Protein AF-A0A2V6X2N3-F1 (afdb_monomer)

Foldseek 3Di:
DDDPVLVLVLCCVQPVVLSVLVCVLVVDPPDPCSVVSVVVSVVPDDDDDCCVRGCVVCVVSDDDDDDPPDDDDPPPDVVSVVVVCVVVVHDDPPDDDDPPDDD

Secondary structure (DSSP, 8-state):
---HHHHHHHHHHH-HHHHHHHHHHHSS-S-TTHHHHHHHHHHHPPP--HIIIIITT-GGG-------S-------SHHHHHHHHHHTT---TTPPP------

Sequence (103 aa):
MADVATLLTLIAKTLPDLYETLDAVVGGEETAGASEAVRVLYARLGDVNFSRAVLAARPADLAVLPVRGVDWSDLGVPDRVHATLRKAGVASGWAPEAVAGGT

Radius of gyration: 21.39 Å; Cα contacts (8 Å, |Δi|>4): 42; chains: 1; bounding box: 57×44×46 Å

pLDDT: mean 84.63, std 15.4, range [41.66, 97.31]

Mean predicted aligned error: 8.78 Å

Structure (mmCIF, N/CA/C/O backbone):
data_AF-A0A2V6X2N3-F1
#
_entry.id   AF-A0A2V6X2N3-F1
#
loop_
_atom_site.group_PDB
_atom_site.id
_atom_site.type_symbol
_atom_site.label_atom_id
_atom_site.label_alt_id
_atom_site.label_comp_id
_atom_site.label_asym_id
_atom_site.label_entity_id
_atom_site.label_seq_id
_atom_site.pdbx_PDB_ins_code
_atom_site.Cartn_x
_atom_site.Cartn_y
_atom_site.Cartn_z
_atom_site.occupancy
_atom_site.B_iso_or_equiv
_atom_site.auth_seq_id
_atom_site.auth_comp_id
_atom_site.auth_asym_id
_atom_site.auth_atom_id
_atom_site.pdbx_PDB_model_num
ATOM 1 N N . MET A 1 1 ? 0.377 -18.860 0.461 1.00 58.75 1 MET A N 1
ATOM 2 C CA . MET A 1 1 ? 1.275 -17.992 1.251 1.00 58.75 1 MET A CA 1
ATOM 3 C C . MET A 1 1 ? 1.534 -16.774 0.388 1.00 58.75 1 MET A C 1
ATOM 5 O O . MET A 1 1 ? 1.710 -16.970 -0.803 1.00 58.75 1 MET A O 1
ATOM 9 N N . ALA A 1 2 ? 1.450 -15.556 0.922 1.00 75.31 2 ALA A N 1
ATOM 10 C CA . ALA A 1 2 ? 1.863 -14.391 0.146 1.00 75.31 2 ALA A CA 1
ATOM 11 C C . ALA A 1 2 ? 3.392 -14.409 0.058 1.00 75.31 2 ALA A C 1
ATOM 13 O O . ALA A 1 2 ? 4.059 -14.473 1.089 1.00 75.31 2 ALA A O 1
ATOM 14 N N . ASP A 1 3 ? 3.922 -14.405 -1.156 1.00 89.25 3 ASP A N 1
ATOM 15 C CA . ASP A 1 3 ? 5.353 -14.372 -1.427 1.00 89.25 3 ASP A CA 1
ATOM 16 C C . ASP A 1 3 ? 5.673 -13.247 -2.421 1.00 89.25 3 ASP A C 1
ATOM 18 O O . ASP A 1 3 ? 4.783 -12.680 -3.066 1.00 89.25 3 ASP A O 1
ATOM 22 N N . VAL A 1 4 ? 6.957 -12.908 -2.517 1.00 91.50 4 VAL A N 1
ATOM 23 C CA . VAL A 1 4 ? 7.437 -11.812 -3.366 1.00 91.50 4 VAL A CA 1
ATOM 24 C C . VAL A 1 4 ? 7.113 -12.062 -4.840 1.00 91.50 4 VAL A C 1
ATOM 26 O O . VAL A 1 4 ? 6.673 -11.139 -5.522 1.00 91.50 4 VAL A O 1
ATOM 29 N N . ALA A 1 5 ? 7.257 -13.294 -5.333 1.00 93.00 5 ALA A N 1
ATOM 30 C CA . ALA A 1 5 ? 6.982 -13.622 -6.729 1.00 93.00 5 ALA A CA 1
ATOM 31 C C . ALA A 1 5 ? 5.490 -13.461 -7.066 1.00 93.00 5 ALA A C 1
ATOM 33 O O . ALA A 1 5 ? 5.149 -12.956 -8.137 1.00 93.00 5 ALA A O 1
ATOM 34 N N . THR A 1 6 ? 4.598 -13.809 -6.136 1.00 93.50 6 THR A N 1
ATOM 35 C CA . THR A 1 6 ? 3.153 -13.585 -6.269 1.00 93.50 6 THR A CA 1
ATOM 36 C C . THR A 1 6 ? 2.824 -12.089 -6.350 1.00 93.50 6 THR A C 1
ATOM 38 O O . THR A 1 6 ? 2.060 -11.679 -7.227 1.00 93.50 6 THR A O 1
ATOM 41 N N . LEU A 1 7 ? 3.426 -11.251 -5.495 1.00 92.81 7 LEU A N 1
ATOM 42 C CA . LEU A 1 7 ? 3.241 -9.793 -5.542 1.00 92.81 7 LEU A CA 1
ATOM 43 C C . LEU A 1 7 ? 3.767 -9.192 -6.855 1.00 92.81 7 LEU A C 1
ATOM 45 O O . LEU A 1 7 ? 3.071 -8.403 -7.492 1.00 92.81 7 LEU A O 1
ATOM 49 N N . LEU A 1 8 ? 4.968 -9.587 -7.280 1.00 94.25 8 LEU A N 1
ATOM 50 C CA . LEU A 1 8 ? 5.574 -9.124 -8.530 1.00 94.25 8 LEU A CA 1
ATOM 51 C C . LEU A 1 8 ? 4.749 -9.544 -9.751 1.00 94.25 8 LEU A C 1
ATOM 53 O O . LEU A 1 8 ? 4.491 -8.723 -10.626 1.00 94.25 8 LEU A O 1
ATOM 57 N N . THR A 1 9 ? 4.235 -10.778 -9.764 1.00 94.62 9 THR A N 1
ATOM 58 C CA . THR A 1 9 ? 3.312 -11.259 -10.805 1.00 94.62 9 THR A CA 1
ATOM 59 C C . THR A 1 9 ? 2.043 -10.411 -10.860 1.00 94.62 9 THR A C 1
ATOM 61 O O . THR A 1 9 ? 1.550 -10.100 -11.945 1.00 94.62 9 THR A O 1
ATOM 64 N N . LEU A 1 10 ? 1.494 -10.032 -9.703 1.00 95.62 10 LEU A N 1
ATOM 65 C CA . LEU A 1 10 ? 0.309 -9.183 -9.636 1.00 95.62 10 LEU A CA 1
ATOM 66 C C . LEU A 1 10 ? 0.589 -7.785 -10.203 1.00 95.62 10 LEU A C 1
ATOM 68 O O . LEU A 1 10 ? -0.199 -7.296 -11.009 1.00 95.62 10 LEU A O 1
ATOM 72 N N . ILE A 1 11 ? 1.728 -7.183 -9.844 1.00 95.69 11 ILE A N 1
ATOM 73 C CA . ILE A 1 11 ? 2.154 -5.875 -10.360 1.00 95.69 11 ILE A CA 1
ATOM 74 C C . ILE A 1 11 ? 2.382 -5.943 -11.874 1.00 95.69 11 ILE A C 1
ATOM 76 O O . ILE A 1 11 ? 1.819 -5.118 -12.587 1.00 95.69 11 ILE A O 1
ATOM 80 N N . ALA A 1 12 ? 3.103 -6.945 -12.385 1.00 95.69 12 ALA A N 1
ATOM 81 C CA . ALA A 1 12 ? 3.347 -7.121 -13.821 1.00 95.69 12 ALA A CA 1
ATOM 82 C C . ALA A 1 12 ? 2.042 -7.264 -14.629 1.00 95.69 12 ALA A C 1
ATOM 84 O O . ALA A 1 12 ? 1.916 -6.739 -15.732 1.00 95.69 12 ALA A O 1
ATOM 85 N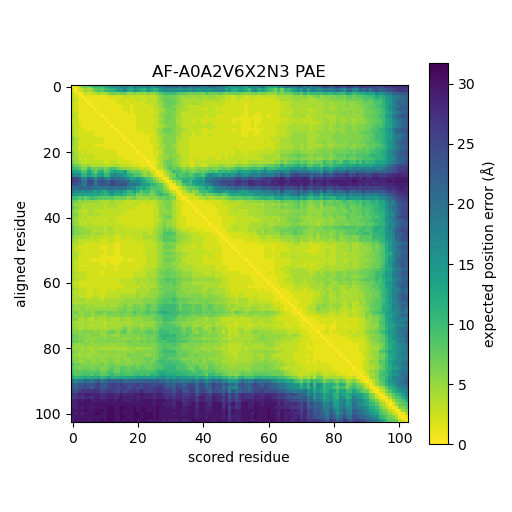 N . LYS A 1 13 ? 1.025 -7.924 -14.058 1.00 95.81 13 LYS A N 1
ATOM 86 C CA . LYS A 1 13 ? -0.308 -8.078 -14.669 1.00 95.81 13 LYS A CA 1
ATOM 87 C C . LYS A 1 13 ? -1.132 -6.788 -14.735 1.00 95.81 13 LYS A C 1
ATOM 89 O O . LYS A 1 13 ? -2.129 -6.769 -15.466 1.00 95.81 13 LYS A O 1
ATOM 94 N N . THR A 1 14 ? -0.817 -5.778 -13.925 1.00 97.31 14 THR A N 1
ATOM 95 C CA . THR A 1 14 ? -1.613 -4.540 -13.801 1.00 97.31 14 THR A CA 1
ATOM 96 C C . THR A 1 14 ? -0.866 -3.286 -14.235 1.00 97.31 14 THR A C 1
ATOM 98 O O . THR A 1 14 ? -1.493 -2.328 -14.673 1.00 97.31 14 THR A O 1
ATOM 101 N N . LEU A 1 15 ? 0.458 -3.289 -14.102 1.00 96.81 15 LEU A N 1
ATOM 102 C CA . LEU A 1 15 ? 1.373 -2.185 -14.376 1.00 96.81 15 LEU A CA 1
ATOM 103 C C . LEU A 1 15 ? 2.650 -2.735 -15.046 1.00 96.81 15 LEU A C 1
ATOM 105 O O . LEU A 1 15 ? 3.728 -2.651 -14.452 1.00 96.81 15 LEU A O 1
ATOM 109 N N . PRO A 1 16 ? 2.540 -3.332 -16.248 1.00 95.69 16 PRO A N 1
ATOM 110 C CA . PRO A 1 16 ? 3.665 -3.983 -16.923 1.00 95.69 16 PRO A CA 1
ATOM 111 C C . PRO A 1 16 ? 4.840 -3.023 -17.148 1.00 95.69 16 PRO A C 1
ATOM 113 O O . PRO A 1 16 ? 5.953 -3.340 -16.751 1.00 95.69 16 PRO A O 1
ATOM 116 N N . ASP A 1 17 ? 4.586 -1.809 -17.640 1.00 93.38 17 ASP A N 1
ATOM 117 C CA . ASP A 1 17 ? 5.640 -0.819 -17.906 1.00 93.38 17 ASP A CA 1
ATOM 118 C C . ASP A 1 17 ? 6.420 -0.434 -16.636 1.00 93.38 17 ASP A C 1
ATOM 120 O O . ASP A 1 17 ? 7.645 -0.296 -16.652 1.00 93.38 17 ASP A O 1
ATOM 124 N N . LEU A 1 18 ? 5.719 -0.282 -15.503 1.00 93.12 18 LEU A N 1
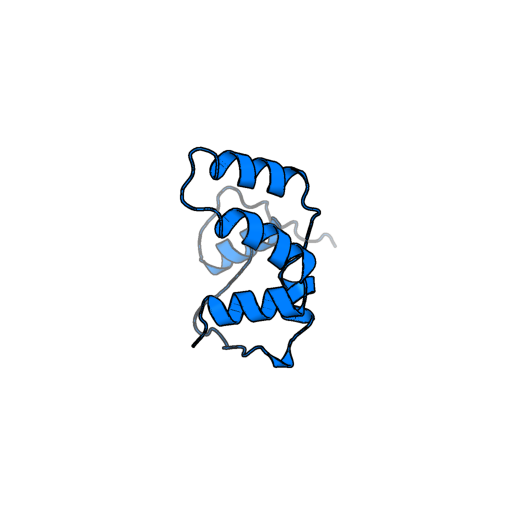ATOM 125 C CA . LEU A 1 18 ? 6.355 0.012 -14.215 1.00 93.12 18 LEU A CA 1
ATOM 126 C C . LEU A 1 18 ? 7.202 -1.172 -13.741 1.00 93.12 18 LEU A C 1
ATOM 128 O 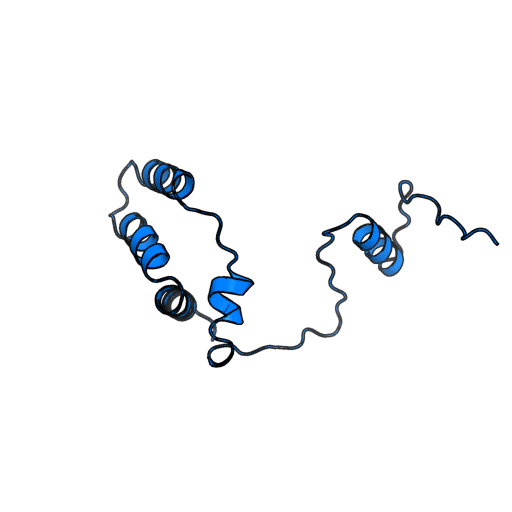O . LEU A 1 18 ? 8.306 -0.968 -13.239 1.00 93.12 18 LEU A O 1
ATOM 132 N N . TYR A 1 19 ? 6.682 -2.391 -13.897 1.00 93.81 19 TYR A N 1
ATOM 133 C CA . TYR A 1 19 ? 7.400 -3.613 -13.557 1.00 93.81 19 TYR A CA 1
ATOM 134 C C . TYR A 1 19 ? 8.689 -3.740 -14.375 1.00 93.81 19 TYR A C 1
ATOM 136 O O . TYR A 1 19 ? 9.756 -3.882 -13.787 1.00 93.81 19 TYR A O 1
ATOM 144 N N . GLU A 1 20 ? 8.610 -3.605 -15.699 1.00 91.75 20 GLU A N 1
ATOM 145 C CA . GLU A 1 20 ? 9.764 -3.693 -16.602 1.00 91.75 20 GLU A CA 1
ATOM 146 C C . GLU A 1 20 ? 10.817 -2.624 -16.292 1.00 91.75 20 GLU A C 1
ATOM 148 O O . GLU A 1 20 ? 12.015 -2.907 -16.261 1.00 91.75 20 GLU A O 1
ATOM 153 N N . THR A 1 21 ? 10.378 -1.397 -15.995 1.00 89.69 21 THR A N 1
ATOM 154 C CA . THR A 1 21 ? 11.295 -0.301 -15.664 1.00 89.69 21 THR A CA 1
ATOM 155 C C . THR A 1 21 ? 12.038 -0.553 -14.344 1.00 89.69 21 THR A C 1
ATOM 157 O O . THR A 1 21 ? 13.228 -0.253 -14.240 1.00 89.69 21 THR A O 1
ATOM 160 N N . LEU A 1 22 ? 11.360 -1.103 -13.331 1.00 88.69 22 LEU A N 1
ATOM 161 C CA . LEU A 1 22 ? 11.984 -1.465 -12.054 1.00 88.69 22 LEU A CA 1
ATOM 162 C C . LEU A 1 22 ? 12.907 -2.684 -12.197 1.00 88.69 22 LEU A C 1
ATOM 164 O O . LEU A 1 22 ? 14.016 -2.668 -11.664 1.00 88.69 22 LEU A O 1
ATOM 168 N N . ASP A 1 23 ? 12.477 -3.710 -12.934 1.00 88.44 23 ASP A N 1
ATOM 169 C CA . ASP A 1 23 ? 13.240 -4.942 -13.164 1.00 88.44 23 ASP A CA 1
ATOM 170 C C . ASP A 1 23 ? 14.574 -4.658 -13.871 1.00 88.44 23 ASP A C 1
ATOM 172 O O . ASP A 1 23 ? 15.620 -5.152 -13.450 1.00 88.44 23 ASP A O 1
ATOM 176 N N . ALA A 1 24 ? 14.575 -3.746 -14.848 1.00 85.06 24 ALA A N 1
ATOM 177 C CA . ALA A 1 24 ? 15.786 -3.308 -15.542 1.00 85.06 24 ALA A CA 1
ATOM 178 C C . ALA A 1 24 ? 16.842 -2.669 -14.615 1.00 85.06 24 ALA A C 1
ATOM 180 O O . ALA A 1 24 ? 18.033 -2.709 -14.924 1.00 85.06 24 ALA A O 1
ATOM 181 N N . VAL A 1 25 ? 16.428 -2.082 -13.485 1.00 82.50 25 VAL A N 1
ATOM 182 C CA . VAL A 1 25 ? 17.340 -1.487 -12.491 1.0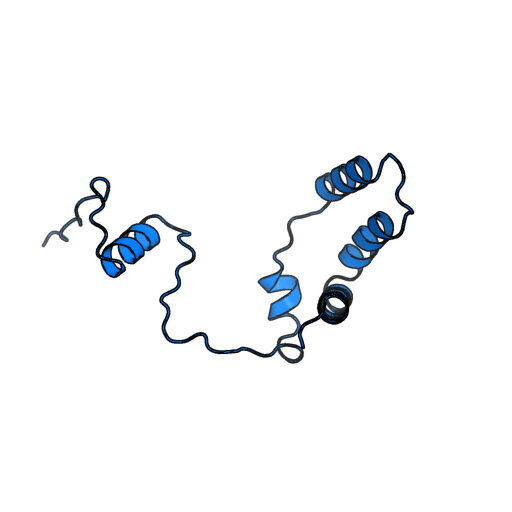0 82.50 25 VAL A CA 1
ATOM 183 C C . VAL A 1 25 ? 17.816 -2.521 -11.466 1.00 82.50 25 VAL A C 1
ATOM 185 O O . VAL A 1 25 ? 18.942 -2.419 -10.984 1.00 82.50 25 VAL A O 1
ATOM 188 N N . VAL A 1 26 ? 16.987 -3.517 -11.140 1.00 76.06 26 VAL A N 1
ATOM 189 C CA . VAL A 1 26 ? 17.289 -4.555 -10.135 1.00 76.06 26 VAL A CA 1
ATOM 190 C C . VAL A 1 26 ? 18.105 -5.716 -10.718 1.00 76.06 26 VAL A C 1
ATOM 192 O O . VAL A 1 26 ? 18.938 -6.283 -10.017 1.00 76.06 26 VAL A O 1
ATOM 195 N N . GLY A 1 27 ? 17.897 -6.064 -11.991 1.00 66.81 27 GLY A N 1
ATOM 196 C CA . GLY A 1 27 ? 18.586 -7.164 -12.676 1.00 66.81 27 GLY A CA 1
ATOM 197 C C . GLY A 1 27 ? 20.026 -6.864 -13.113 1.00 66.81 27 GLY A C 1
ATOM 198 O O . GLY A 1 27 ? 20.713 -7.763 -13.597 1.00 66.81 27 GLY A O 1
ATOM 199 N N . GLY A 1 28 ? 20.499 -5.623 -12.954 1.00 61.34 28 GLY A N 1
ATOM 200 C CA . GLY A 1 28 ? 21.908 -5.280 -13.142 1.00 61.34 28 GLY A CA 1
ATOM 201 C C . GLY A 1 28 ? 22.723 -5.705 -11.921 1.00 61.34 28 GLY A C 1
ATOM 202 O O . GLY A 1 28 ? 22.431 -5.252 -10.818 1.00 61.34 28 GLY A O 1
ATOM 203 N N . GLU A 1 29 ? 23.731 -6.570 -12.108 1.00 55.75 29 GLU A N 1
ATOM 204 C CA . GLU A 1 29 ? 24.696 -6.976 -11.066 1.00 55.75 29 GLU A CA 1
ATOM 205 C C . GLU A 1 29 ? 25.131 -5.782 -10.207 1.00 55.75 29 GLU A C 1
ATOM 207 O O . GLU A 1 29 ? 25.312 -4.704 -10.769 1.00 55.75 29 GLU A O 1
ATOM 212 N N . GLU A 1 30 ? 25.313 -5.988 -8.888 1.00 57.88 30 GLU A N 1
ATOM 213 C CA . GLU A 1 30 ? 25.714 -5.003 -7.858 1.00 57.88 30 GLU A CA 1
ATOM 214 C C . GLU A 1 30 ? 26.844 -4.062 -8.315 1.00 57.88 30 GLU A C 1
ATOM 216 O O . GLU A 1 30 ? 28.016 -4.187 -7.956 1.00 57.88 30 GLU A O 1
ATOM 221 N N . THR A 1 31 ? 26.490 -3.081 -9.131 1.00 54.59 31 THR A N 1
ATOM 222 C CA . THR A 1 31 ? 27.425 -2.153 -9.740 1.00 54.59 31 THR A CA 1
ATOM 223 C C . THR A 1 31 ? 27.361 -0.877 -8.937 1.00 54.59 31 THR A C 1
ATOM 225 O O . THR A 1 31 ? 26.286 -0.378 -8.590 1.00 54.59 31 THR A O 1
ATOM 228 N N . ALA A 1 32 ? 28.538 -0.344 -8.617 1.00 56.09 32 ALA A N 1
ATOM 229 C CA . ALA A 1 32 ? 28.695 0.990 -8.065 1.00 56.09 32 ALA A CA 1
ATOM 230 C C . ALA A 1 32 ? 27.919 1.988 -8.949 1.00 56.09 32 ALA A C 1
ATOM 232 O O . ALA A 1 32 ? 28.381 2.373 -10.018 1.00 56.09 32 ALA A O 1
ATOM 233 N N . GLY A 1 33 ? 26.691 2.325 -8.544 1.00 63.50 33 GLY A N 1
ATOM 234 C CA . GLY A 1 33 ? 25.731 3.035 -9.395 1.00 63.50 33 GLY A CA 1
ATOM 235 C C . GLY A 1 33 ? 24.262 2.657 -9.182 1.00 63.50 33 GLY A C 1
ATOM 236 O O . GLY A 1 33 ? 23.402 3.469 -9.512 1.00 63.50 33 GLY A O 1
ATOM 237 N N . ALA A 1 34 ? 23.951 1.508 -8.565 1.00 71.31 34 ALA A N 1
ATOM 238 C CA . ALA A 1 34 ? 22.565 1.070 -8.330 1.00 71.31 34 ALA A CA 1
ATOM 239 C C . ALA A 1 34 ? 21.709 2.124 -7.595 1.00 71.31 34 ALA A C 1
ATOM 241 O O . ALA A 1 34 ? 20.573 2.390 -7.977 1.00 71.31 34 ALA A O 1
ATOM 242 N N . SER A 1 35 ? 22.281 2.805 -6.594 1.00 79.38 35 SER A N 1
ATOM 243 C CA . SER A 1 35 ? 21.598 3.896 -5.882 1.00 79.38 35 SER A CA 1
ATOM 244 C C . SER A 1 35 ? 21.263 5.082 -6.800 1.00 79.38 35 SER A C 1
ATOM 246 O O . SER A 1 35 ? 20.164 5.629 -6.728 1.00 79.38 35 SER A O 1
ATOM 248 N N . GLU A 1 36 ? 22.163 5.452 -7.715 1.00 85.62 36 GLU A N 1
ATOM 249 C CA . GLU A 1 36 ? 21.910 6.547 -8.658 1.00 85.62 36 GLU A CA 1
ATOM 250 C C . GLU A 1 36 ? 20.895 6.146 -9.734 1.00 85.62 36 GLU A C 1
ATOM 252 O O . GLU A 1 36 ? 20.007 6.931 -10.058 1.00 85.62 36 GLU A O 1
ATOM 257 N N . ALA A 1 37 ? 20.954 4.907 -10.228 1.00 84.75 37 ALA A N 1
ATOM 258 C CA . ALA A 1 37 ? 19.965 4.377 -11.166 1.00 84.75 37 ALA A CA 1
ATOM 259 C C . ALA A 1 37 ? 18.551 4.381 -10.559 1.00 84.75 37 ALA A C 1
ATOM 261 O O . ALA A 1 37 ? 17.607 4.851 -11.197 1.00 84.75 37 ALA A O 1
ATOM 262 N N . VAL A 1 38 ? 18.411 3.953 -9.297 1.00 87.50 38 VAL A N 1
ATOM 263 C CA . VAL A 1 38 ? 17.144 4.036 -8.554 1.00 87.50 38 VAL A CA 1
ATOM 264 C C . VAL A 1 38 ? 16.704 5.493 -8.391 1.00 87.50 38 VAL A C 1
ATOM 266 O O . VAL A 1 38 ? 15.543 5.806 -8.646 1.00 87.50 38 VAL A O 1
ATOM 269 N N . ARG A 1 39 ? 17.605 6.414 -8.025 1.00 89.81 39 ARG A N 1
ATOM 270 C CA . ARG A 1 39 ? 17.264 7.843 -7.899 1.00 89.81 39 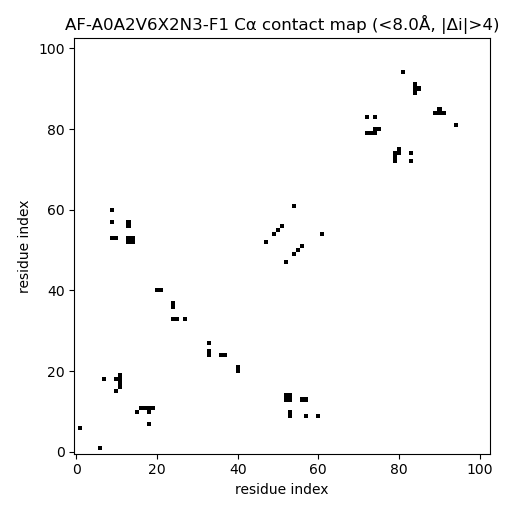ARG A CA 1
ATOM 271 C C . ARG A 1 39 ? 16.752 8.440 -9.209 1.00 89.81 39 ARG A C 1
ATOM 273 O O . ARG A 1 39 ? 15.721 9.112 -9.200 1.00 89.81 39 ARG A O 1
ATOM 280 N N . VAL A 1 40 ? 17.443 8.194 -10.322 1.00 90.44 40 VAL A N 1
ATOM 281 C CA . VAL A 1 40 ? 17.045 8.679 -11.654 1.00 90.44 40 VAL A CA 1
ATOM 282 C C . VAL A 1 40 ? 15.705 8.084 -12.074 1.00 90.44 40 VAL A C 1
ATOM 284 O O . VAL A 1 40 ? 14.868 8.804 -12.622 1.00 90.44 40 VAL A O 1
ATOM 287 N N . LEU A 1 41 ? 15.482 6.798 -11.793 1.00 90.62 41 LEU A N 1
ATOM 288 C CA . LEU A 1 41 ? 14.206 6.144 -12.043 1.00 90.62 41 LEU A CA 1
ATOM 289 C C . LEU A 1 41 ? 13.076 6.832 -11.269 1.00 90.62 41 LEU A C 1
ATOM 291 O O . LEU A 1 41 ? 12.126 7.321 -11.878 1.00 90.62 41 LEU A O 1
ATOM 295 N N . TYR A 1 42 ? 13.200 6.940 -9.946 1.00 90.75 42 TYR A N 1
ATOM 296 C CA . TYR A 1 42 ? 12.168 7.558 -9.110 1.00 90.75 42 TYR A CA 1
ATOM 297 C C . TYR A 1 42 ? 11.899 9.022 -9.479 1.00 90.75 42 TYR A C 1
ATOM 299 O O . TYR A 1 42 ? 10.756 9.454 -9.405 1.00 90.75 42 TYR A O 1
ATOM 307 N N . ALA A 1 43 ? 12.904 9.772 -9.945 1.00 93.31 43 ALA A N 1
ATOM 308 C CA . ALA A 1 43 ? 12.715 11.146 -10.420 1.00 93.31 43 ALA A CA 1
ATOM 309 C C . ALA A 1 43 ? 11.859 11.256 -11.699 1.00 93.31 43 ALA A C 1
ATOM 311 O O . ALA A 1 43 ? 11.371 12.340 -12.018 1.00 93.31 43 ALA A O 1
ATOM 312 N N . ARG A 1 44 ? 11.707 10.162 -12.455 1.00 91.81 44 ARG A N 1
ATOM 313 C CA . ARG A 1 44 ? 10.938 10.102 -13.709 1.00 91.81 44 ARG A CA 1
ATOM 314 C C . ARG A 1 44 ? 9.603 9.376 -13.570 1.00 91.81 44 ARG A C 1
ATOM 316 O O . ARG A 1 44 ? 8.766 9.496 -14.463 1.00 91.81 44 ARG A O 1
ATOM 323 N N . LEU A 1 45 ? 9.418 8.603 -12.503 1.00 90.94 45 LEU A N 1
ATOM 324 C CA . LEU A 1 45 ? 8.175 7.885 -12.261 1.00 90.94 45 LEU A CA 1
ATOM 325 C C . LEU A 1 45 ? 7.051 8.868 -11.925 1.00 90.94 45 LEU A C 1
ATOM 327 O O . LEU A 1 45 ? 7.213 9.767 -11.105 1.00 90.94 45 LEU A O 1
ATOM 331 N N . GLY A 1 46 ? 5.902 8.677 -12.569 1.00 91.56 46 GLY A N 1
ATOM 332 C CA . GLY A 1 46 ? 4.674 9.361 -12.183 1.00 91.56 46 GLY A CA 1
ATOM 333 C C . G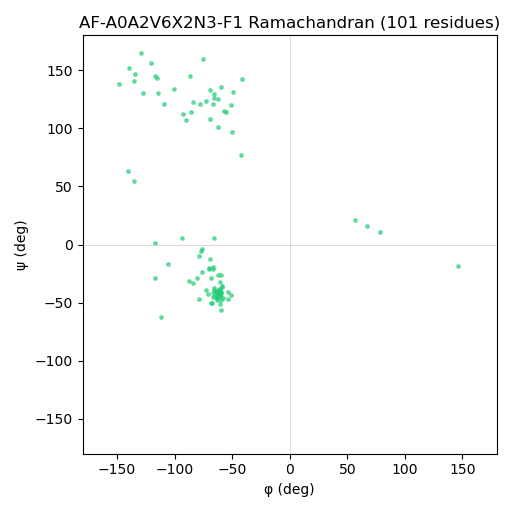LY A 1 46 ? 4.070 8.759 -10.915 1.00 91.56 46 GLY A C 1
ATOM 334 O O . GLY A 1 46 ? 4.324 7.601 -10.575 1.00 91.56 46 GLY A O 1
ATOM 335 N N . ASP A 1 47 ? 3.219 9.536 -10.247 1.00 93.75 47 ASP A N 1
ATOM 336 C CA . ASP A 1 47 ? 2.486 9.068 -9.075 1.00 93.75 47 ASP A CA 1
ATOM 337 C C . ASP A 1 47 ? 1.563 7.901 -9.441 1.00 93.75 47 ASP A C 1
ATOM 339 O O . ASP A 1 47 ? 0.692 8.010 -10.311 1.00 93.75 47 ASP A O 1
ATOM 343 N N . VAL A 1 48 ? 1.707 6.785 -8.726 1.00 94.44 48 VAL A N 1
ATOM 344 C CA . VAL A 1 48 ? 0.818 5.631 -8.856 1.00 94.44 48 VAL A CA 1
ATOM 345 C C . VAL A 1 48 ? 0.282 5.223 -7.492 1.00 94.44 48 VAL A C 1
ATOM 347 O O . VAL A 1 48 ? 1.015 5.054 -6.520 1.00 94.44 48 VAL A O 1
ATOM 350 N N . ASN A 1 49 ? -1.035 5.044 -7.403 1.00 96.38 49 ASN A N 1
ATOM 351 C CA . ASN A 1 49 ? -1.661 4.535 -6.192 1.00 96.38 49 ASN A CA 1
ATOM 352 C C . ASN A 1 49 ? -1.739 3.006 -6.266 1.00 96.38 49 ASN A C 1
ATOM 354 O O . ASN A 1 49 ? -2.564 2.470 -7.005 1.00 96.38 49 ASN A O 1
ATOM 358 N N . PHE A 1 50 ? -0.910 2.313 -5.483 1.00 95.19 50 PHE A N 1
ATOM 359 C CA . PHE A 1 50 ? -0.853 0.847 -5.460 1.00 95.19 50 PHE A CA 1
ATOM 360 C C . PHE A 1 50 ? -2.222 0.194 -5.205 1.00 95.19 50 PHE A C 1
ATOM 362 O O . PHE A 1 50 ? -2.630 -0.706 -5.939 1.00 95.19 50 PHE A O 1
ATOM 369 N N . SER A 1 51 ? -2.975 0.681 -4.215 1.00 96.44 51 SER A N 1
ATOM 370 C CA . SER A 1 51 ? -4.285 0.117 -3.868 1.00 96.44 51 SER A CA 1
ATOM 371 C C . SER A 1 51 ? -5.279 0.200 -5.026 1.00 96.44 51 SER A C 1
ATOM 373 O O . SER A 1 51 ? -6.033 -0.741 -5.259 1.00 96.44 51 SER A O 1
ATOM 375 N N . ARG A 1 52 ? -5.274 1.303 -5.777 1.00 97.06 52 ARG A N 1
ATOM 376 C CA . ARG A 1 52 ? -6.166 1.501 -6.923 1.00 97.06 52 ARG A CA 1
ATOM 377 C C . ARG A 1 52 ? -5.682 0.769 -8.171 1.00 97.06 52 ARG A C 1
ATOM 379 O O . ARG A 1 52 ? -6.484 0.139 -8.849 1.00 97.06 52 ARG A O 1
ATOM 386 N N . ALA A 1 53 ? -4.399 0.893 -8.488 1.00 97.19 53 ALA A N 1
ATOM 387 C CA . ALA A 1 53 ? -3.841 0.417 -9.746 1.00 97.19 53 ALA A CA 1
ATOM 388 C C . ALA A 1 53 ? -3.560 -1.092 -9.745 1.00 97.19 53 ALA A C 1
ATOM 390 O O . ALA A 1 53 ? -3.634 -1.713 -10.798 1.00 97.19 53 ALA A O 1
ATOM 391 N N . VAL A 1 54 ? -3.278 -1.681 -8.578 1.00 96.38 54 VAL A N 1
ATOM 392 C CA . VAL A 1 54 ? -2.921 -3.101 -8.445 1.00 96.38 54 VAL A CA 1
ATOM 393 C C . VAL A 1 54 ? -4.025 -3.871 -7.726 1.00 96.38 54 VAL A C 1
ATOM 395 O O . VAL A 1 54 ? -4.658 -4.745 -8.318 1.00 96.38 54 VAL A O 1
ATOM 398 N N . LEU A 1 55 ? -4.314 -3.527 -6.465 1.00 96.06 55 LEU A N 1
ATOM 399 C CA . LEU A 1 55 ? -5.216 -4.339 -5.637 1.00 96.06 55 LEU A CA 1
ATOM 400 C C . LEU A 1 55 ? -6.665 -4.301 -6.143 1.00 96.06 55 LEU A C 1
ATOM 402 O O . LEU A 1 55 ? -7.286 -5.342 -6.353 1.00 96.06 55 LEU A O 1
ATOM 406 N N . ALA A 1 56 ? -7.196 -3.102 -6.387 1.00 96.81 56 ALA A N 1
ATOM 407 C CA . ALA A 1 56 ? -8.562 -2.927 -6.874 1.00 96.81 56 ALA A CA 1
ATOM 408 C C . ALA A 1 56 ? -8.747 -3.392 -8.329 1.00 96.81 56 ALA A C 1
ATOM 410 O O . ALA A 1 56 ? -9.871 -3.685 -8.730 1.00 96.81 56 ALA A O 1
ATOM 411 N N . ALA A 1 57 ? -7.668 -3.485 -9.112 1.00 97.19 57 ALA A N 1
ATOM 412 C CA . ALA A 1 57 ? -7.714 -3.976 -10.488 1.00 97.19 57 ALA A CA 1
ATOM 413 C C . ALA A 1 57 ? -7.855 -5.507 -10.571 1.00 97.19 57 ALA A C 1
ATOM 415 O O . ALA A 1 57 ? -8.330 -6.030 -11.580 1.00 97.19 57 ALA A O 1
ATOM 416 N N . ARG A 1 58 ? -7.441 -6.239 -9.528 1.00 95.06 58 ARG A N 1
ATOM 417 C CA . ARG A 1 58 ? -7.408 -7.711 -9.504 1.00 95.06 58 ARG A CA 1
ATOM 418 C C . ARG A 1 58 ? -7.970 -8.294 -8.197 1.00 95.06 58 ARG A C 1
ATOM 420 O O . ARG A 1 58 ? -7.313 -9.115 -7.564 1.00 95.06 58 ARG A O 1
ATOM 427 N N . PRO A 1 59 ? -9.205 -7.949 -7.785 1.00 95.44 59 PRO A N 1
ATOM 428 C CA . PRO A 1 59 ? -9.778 -8.456 -6.537 1.00 95.44 59 PRO A CA 1
ATOM 429 C C . PRO A 1 59 ? -9.936 -9.984 -6.524 1.00 95.44 59 PRO A C 1
ATOM 431 O O . PRO A 1 59 ? -9.892 -10.587 -5.459 1.00 95.44 59 PRO A O 1
ATOM 434 N N . ALA A 1 60 ? -10.078 -10.616 -7.695 1.00 94.56 60 ALA A N 1
ATOM 435 C CA . ALA A 1 60 ? -10.158 -12.072 -7.831 1.00 94.56 60 ALA A CA 1
ATOM 436 C C . ALA A 1 60 ? -8.852 -12.801 -7.457 1.00 94.56 60 ALA A C 1
ATOM 438 O O . ALA A 1 60 ? -8.896 -13.982 -7.125 1.00 94.56 60 ALA A O 1
ATOM 439 N N . ASP A 1 61 ? -7.715 -12.098 -7.478 1.00 93.19 61 ASP A N 1
ATOM 440 C CA . ASP A 1 61 ? -6.400 -12.641 -7.124 1.00 93.19 61 ASP A CA 1
ATOM 441 C C . ASP A 1 61 ? -6.060 -12.398 -5.632 1.00 93.19 61 ASP A C 1
ATOM 443 O O . ASP A 1 61 ? -4.948 -12.689 -5.189 1.00 93.19 61 ASP A O 1
ATOM 447 N N . LEU A 1 62 ? -6.997 -11.849 -4.843 1.00 93.06 62 LEU A N 1
ATOM 448 C CA . LEU A 1 62 ? -6.776 -11.434 -3.456 1.00 93.06 62 LEU A CA 1
ATOM 449 C C . LEU A 1 62 ? -7.645 -12.214 -2.464 1.00 93.06 62 LEU A C 1
ATOM 451 O O . LEU A 1 62 ? -8.812 -12.511 -2.707 1.00 93.06 62 LEU A O 1
ATOM 455 N N . ALA A 1 63 ? -7.080 -12.465 -1.283 1.00 93.50 63 ALA A N 1
ATOM 456 C CA . ALA A 1 63 ? -7.808 -12.939 -0.111 1.00 93.50 63 ALA A CA 1
ATOM 457 C C . ALA A 1 63 ? -7.765 -11.873 0.992 1.00 93.50 63 ALA A C 1
ATOM 459 O O . ALA A 1 63 ? -6.745 -11.212 1.185 1.00 93.50 63 ALA A O 1
ATOM 460 N N . VAL A 1 64 ? -8.862 -11.727 1.740 1.00 94.00 64 VAL A N 1
ATOM 461 C CA . VAL A 1 64 ? -8.962 -10.791 2.870 1.00 94.00 64 VAL A CA 1
ATOM 462 C C . VAL A 1 64 ? -9.121 -11.580 4.163 1.00 94.00 64 VAL A C 1
ATOM 464 O O . VAL A 1 64 ? -9.985 -12.449 4.267 1.00 94.00 64 VAL A O 1
ATOM 467 N N . LEU A 1 65 ? -8.301 -11.252 5.161 1.00 94.62 65 LEU A N 1
ATOM 468 C CA . LEU A 1 65 ? -8.393 -11.813 6.504 1.00 94.62 65 LEU A CA 1
ATOM 469 C C . LEU A 1 65 ? -8.908 -10.734 7.468 1.00 94.62 65 LEU A C 1
ATOM 471 O O . LEU A 1 65 ? -8.254 -9.698 7.606 1.00 94.62 65 LEU A O 1
ATOM 475 N N . PRO A 1 66 ? -10.043 -10.944 8.160 1.00 94.19 66 PRO A N 1
ATOM 476 C CA . PRO A 1 66 ? -10.485 -10.007 9.180 1.00 94.19 66 PRO A CA 1
ATOM 477 C C . PRO A 1 66 ? -9.509 -10.012 10.360 1.00 94.19 66 PRO A C 1
ATOM 479 O O . PRO A 1 66 ? -9.323 -11.036 11.019 1.00 94.19 66 PRO A O 1
ATOM 482 N N . VAL A 1 67 ? -8.932 -8.850 10.662 1.00 94.81 67 VAL A N 1
ATOM 483 C CA . VAL A 1 67 ? -8.147 -8.647 11.883 1.00 94.81 67 VAL A CA 1
ATOM 484 C C . VAL A 1 67 ? -9.115 -8.309 13.015 1.00 94.81 67 VAL A C 1
ATOM 486 O O . VAL A 1 67 ? -9.917 -7.384 12.903 1.00 94.81 67 VAL A O 1
ATOM 489 N N . ARG A 1 68 ? -9.088 -9.098 14.092 1.00 94.94 68 ARG A N 1
ATOM 490 C CA . ARG A 1 68 ? -9.993 -8.968 15.244 1.00 94.94 68 ARG A CA 1
ATOM 491 C C . ARG A 1 68 ? -9.195 -8.723 16.519 1.00 94.94 68 ARG A C 1
ATOM 493 O O . ARG A 1 68 ? -8.037 -9.113 16.604 1.00 94.94 68 ARG A O 1
ATOM 500 N N . GLY A 1 69 ? -9.843 -8.121 17.515 1.00 93.88 69 GLY A N 1
ATOM 501 C CA . GLY A 1 69 ? -9.232 -7.859 18.823 1.00 93.88 69 GLY A CA 1
ATOM 502 C C . GLY A 1 69 ? -8.288 -6.656 18.853 1.00 93.88 69 GLY A C 1
ATOM 503 O O . GLY A 1 69 ? -7.588 -6.471 19.841 1.00 93.88 69 GLY A O 1
ATOM 504 N N . VAL A 1 70 ? -8.274 -5.842 17.794 1.00 91.94 70 VAL A N 1
ATOM 505 C CA . VAL A 1 70 ? -7.509 -4.593 17.717 1.00 91.94 70 VAL A CA 1
ATOM 506 C C . VAL A 1 70 ? -8.387 -3.480 17.150 1.00 91.94 70 VAL A C 1
ATOM 508 O O . VAL A 1 70 ? -9.234 -3.730 16.291 1.00 91.94 70 VAL A O 1
ATOM 511 N N . ASP A 1 71 ? -8.161 -2.254 17.612 1.00 90.88 71 ASP A N 1
ATOM 512 C CA . ASP A 1 71 ? -8.587 -1.043 16.912 1.00 90.88 71 ASP A CA 1
ATOM 513 C C . ASP A 1 71 ? -7.498 -0.637 15.905 1.00 90.88 71 ASP A C 1
ATOM 515 O O . ASP A 1 71 ? -6.305 -0.787 16.172 1.00 90.88 71 ASP A O 1
ATOM 519 N N . TRP A 1 72 ? -7.897 -0.090 14.755 1.00 93.75 72 TRP A N 1
ATOM 520 C CA . TRP A 1 72 ? -6.974 0.448 13.753 1.00 93.75 72 TRP A CA 1
ATOM 521 C C . TRP A 1 72 ? -7.461 1.805 13.239 1.00 93.75 72 TRP A C 1
ATOM 523 O O . TRP A 1 72 ? -8.659 2.019 13.048 1.00 93.75 72 TRP A O 1
ATOM 533 N N . SER A 1 73 ? -6.521 2.723 13.030 1.00 94.06 73 SER A N 1
ATOM 534 C CA . SER A 1 73 ? -6.739 4.057 12.471 1.00 94.06 73 SER A CA 1
ATOM 535 C C . SER A 1 73 ? -5.493 4.457 11.688 1.00 94.06 73 SER A C 1
ATOM 537 O O . SER A 1 73 ? -4.379 4.233 12.156 1.00 94.06 73 SER A O 1
ATOM 539 N N . ASP A 1 74 ? -5.673 5.059 10.516 1.00 95.06 74 ASP A N 1
ATOM 540 C CA . ASP A 1 74 ? -4.580 5.566 9.677 1.00 95.06 74 ASP A CA 1
ATOM 541 C C . ASP A 1 74 ? -4.029 6.918 10.153 1.00 95.06 74 ASP A C 1
ATOM 543 O O . ASP A 1 74 ? -3.018 7.385 9.638 1.00 95.06 74 ASP A O 1
ATOM 547 N N . LEU A 1 75 ? -4.708 7.556 11.116 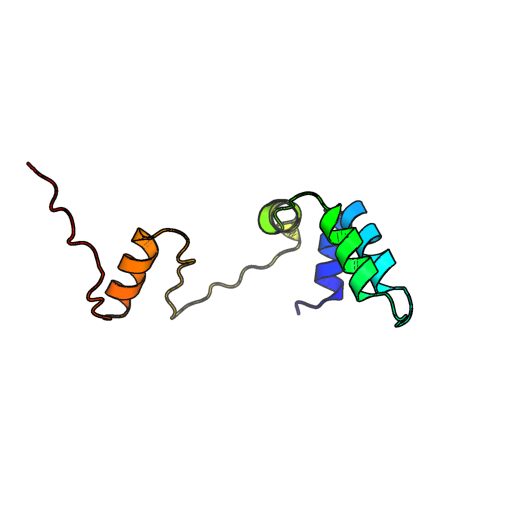1.00 95.88 75 LEU A N 1
ATOM 548 C CA . LEU A 1 75 ? -4.362 8.872 11.663 1.00 95.88 75 LEU A CA 1
ATOM 549 C C . LEU A 1 75 ? -4.275 9.985 10.602 1.00 95.88 75 LEU A C 1
ATOM 551 O O . LEU A 1 75 ? -3.673 11.027 10.846 1.00 95.88 75 LEU A O 1
ATOM 555 N N . GLY A 1 76 ? -4.912 9.794 9.442 1.00 95.00 76 GLY A N 1
ATOM 556 C CA . GLY A 1 76 ? -4.719 10.656 8.271 1.00 95.00 76 GLY A CA 1
ATOM 557 C C . GLY A 1 76 ? -5.278 12.077 8.401 1.00 95.00 76 GLY A C 1
ATOM 558 O O . GLY A 1 76 ? -4.970 12.930 7.575 1.00 95.00 76 GLY A O 1
ATOM 559 N N . VAL A 1 77 ? -6.097 12.348 9.422 1.00 93.88 77 VAL A N 1
ATOM 560 C CA . VAL A 1 77 ? -6.626 13.685 9.737 1.00 93.88 77 VAL A CA 1
ATOM 561 C C . VAL A 1 77 ? -6.627 13.917 11.252 1.00 93.88 77 VAL A C 1
ATOM 563 O O . VAL A 1 77 ? -6.787 12.943 11.999 1.00 93.88 77 VAL A O 1
ATOM 566 N N . PRO A 1 78 ? -6.509 15.174 11.730 1.00 92.00 78 PRO A N 1
ATOM 567 C CA . PRO A 1 78 ? -6.423 15.485 13.161 1.00 92.00 78 PRO A CA 1
ATOM 568 C C . PRO A 1 78 ? -7.527 14.841 14.013 1.00 92.00 78 PRO A C 1
ATOM 570 O O . PRO A 1 78 ? -7.243 14.225 15.041 1.00 92.00 78 PRO A O 1
ATOM 573 N N . ASP A 1 79 ? -8.775 14.863 13.541 1.00 90.38 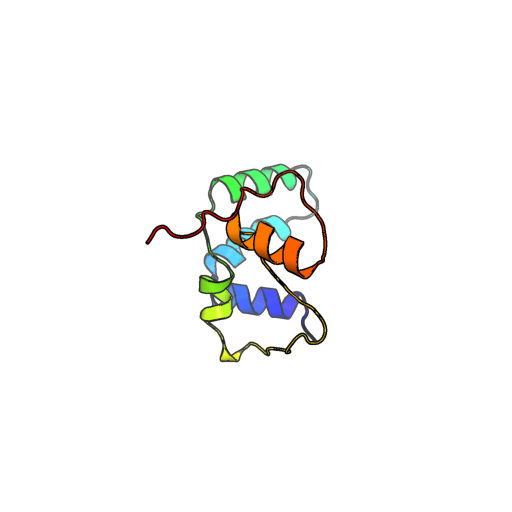79 ASP A N 1
ATOM 574 C CA . ASP A 1 79 ? -9.914 14.271 14.256 1.00 90.38 79 ASP A CA 1
ATOM 575 C C . ASP A 1 79 ? -9.742 12.770 14.530 1.00 90.38 79 ASP A C 1
ATOM 577 O O . ASP A 1 79 ? -10.104 12.279 15.606 1.00 90.38 79 ASP A O 1
ATOM 581 N N . ARG A 1 80 ? -9.138 12.027 13.590 1.00 93.00 80 ARG A N 1
ATOM 582 C CA . ARG A 1 80 ? -8.854 10.592 13.765 1.00 93.00 80 ARG A CA 1
ATOM 583 C C . ARG A 1 80 ? -7.786 10.356 14.827 1.00 93.00 80 ARG A C 1
ATOM 585 O O . ARG A 1 80 ? -7.837 9.326 15.502 1.00 93.00 80 ARG A O 1
ATOM 592 N N . VAL A 1 81 ? -6.869 11.301 15.030 1.00 92.31 81 VAL A N 1
ATOM 593 C CA . VAL A 1 81 ? -5.884 11.232 16.117 1.00 92.31 81 VAL A CA 1
ATOM 594 C C . VAL A 1 81 ? -6.572 11.393 17.468 1.00 92.31 81 VAL A C 1
ATOM 596 O O . VAL A 1 81 ? -6.429 10.528 18.333 1.00 92.31 81 VAL A O 1
ATOM 599 N N . HIS A 1 82 ? -7.401 12.426 17.628 1.00 89.06 82 HIS A N 1
ATOM 600 C CA . HIS A 1 82 ? -8.148 12.651 18.869 1.00 89.06 82 HIS A CA 1
ATOM 601 C C . HIS A 1 82 ? -9.081 11.486 19.207 1.00 89.06 82 HIS A C 1
ATOM 603 O O . HIS A 1 82 ? -9.153 11.059 20.361 1.00 89.06 82 HIS A O 1
ATOM 609 N N . ALA A 1 83 ? -9.769 10.932 18.206 1.00 90.25 83 ALA A N 1
ATOM 610 C CA . ALA A 1 83 ? -10.608 9.754 18.391 1.00 90.25 83 ALA A CA 1
ATOM 611 C C . ALA A 1 83 ? -9.798 8.535 18.863 1.00 90.25 83 ALA A C 1
ATOM 613 O O . ALA A 1 83 ? -10.238 7.827 19.770 1.00 90.25 83 ALA A O 1
ATOM 614 N N . THR A 1 84 ? -8.610 8.317 18.292 1.00 93.69 84 THR A N 1
ATOM 615 C CA . THR A 1 84 ? -7.732 7.196 18.661 1.00 93.69 84 THR A CA 1
ATOM 616 C C . THR A 1 84 ? -7.205 7.343 20.090 1.00 93.69 84 THR A C 1
ATOM 618 O O . THR A 1 84 ? -7.283 6.396 20.868 1.00 93.69 84 THR A O 1
ATOM 621 N N . LEU A 1 85 ? -6.753 8.538 20.480 1.00 92.00 85 LEU A N 1
ATOM 622 C CA . LEU A 1 85 ? -6.259 8.806 21.838 1.00 92.00 85 LEU A CA 1
ATOM 623 C C . LEU A 1 85 ? -7.347 8.645 22.899 1.00 92.00 85 LEU A C 1
ATOM 625 O O . LEU A 1 85 ? -7.110 8.034 23.941 1.00 92.00 85 LEU A O 1
ATOM 629 N N . ARG A 1 86 ? -8.561 9.123 22.604 1.00 89.31 86 ARG A N 1
ATOM 630 C CA . ARG A 1 86 ? -9.716 8.964 23.493 1.00 89.31 86 ARG A CA 1
ATOM 631 C C . ARG A 1 86 ? -10.059 7.493 23.710 1.00 89.31 86 ARG A C 1
ATOM 633 O O . ARG A 1 86 ? -10.282 7.093 24.847 1.00 89.31 86 ARG A O 1
ATOM 640 N N . LYS A 1 87 ? -10.061 6.686 22.641 1.00 89.94 87 LYS A N 1
ATOM 641 C CA . LYS A 1 87 ? -10.256 5.229 22.739 1.00 89.94 87 LYS A CA 1
ATOM 642 C C . LYS A 1 87 ? -9.160 4.554 23.565 1.00 89.94 87 LYS A C 1
ATOM 644 O O . LYS A 1 87 ? -9.456 3.649 24.332 1.00 89.94 87 LYS A O 1
ATOM 649 N N . ALA A 1 88 ? -7.919 5.016 23.435 1.00 90.06 88 ALA A N 1
ATOM 650 C CA . ALA A 1 88 ? -6.781 4.494 24.186 1.00 90.06 88 ALA A CA 1
ATOM 651 C C . ALA A 1 88 ? -6.734 4.960 25.657 1.00 90.06 88 ALA A C 1
ATOM 653 O O . ALA A 1 88 ? -5.838 4.549 26.389 1.00 90.06 88 ALA A O 1
ATOM 654 N N . GLY A 1 89 ? -7.651 5.832 26.100 1.00 89.00 89 GLY A N 1
ATOM 655 C CA . GLY A 1 89 ? -7.633 6.403 27.452 1.00 89.00 89 GLY A CA 1
ATOM 656 C C . GLY A 1 89 ? -6.449 7.341 27.713 1.00 89.00 89 GLY A C 1
ATOM 657 O O . GLY A 1 89 ? -6.141 7.644 28.864 1.00 89.00 89 GLY A O 1
ATOM 658 N N . VAL A 1 90 ? -5.771 7.804 26.658 1.00 87.25 90 VAL A N 1
ATOM 659 C CA . VAL A 1 90 ? -4.616 8.696 26.773 1.00 87.25 90 VAL A CA 1
ATOM 660 C C . VAL A 1 90 ? -5.117 10.131 26.864 1.00 87.25 90 VAL A C 1
ATOM 662 O O . VAL A 1 90 ? -5.665 10.677 25.905 1.00 87.25 90 VAL A O 1
ATOM 665 N N . ALA A 1 91 ? -4.903 10.760 28.018 1.00 71.94 91 ALA A N 1
ATOM 666 C CA . ALA A 1 91 ? -5.144 12.184 28.183 1.00 71.94 91 ALA A CA 1
ATOM 667 C C . ALA A 1 91 ? -4.106 12.973 27.373 1.00 71.94 91 ALA A C 1
ATOM 669 O O . ALA A 1 91 ? -2.930 13.038 27.727 1.00 71.94 91 ALA A O 1
ATOM 670 N N . SER A 1 92 ? -4.533 13.579 26.269 1.00 62.84 92 SER A N 1
ATOM 671 C CA . SER A 1 92 ? -3.707 14.521 25.520 1.00 62.84 92 SER A CA 1
ATOM 672 C C . SER A 1 92 ? -3.986 15.942 25.994 1.00 62.84 92 SER A C 1
ATOM 674 O O . SER A 1 92 ? -5.052 16.480 25.704 1.00 62.84 92 SER A O 1
ATOM 676 N N . GLY A 1 93 ? -3.006 16.584 26.636 1.00 64.31 93 GLY A N 1
ATOM 677 C CA . GLY A 1 93 ? -3.055 18.015 26.986 1.00 64.31 93 GLY A CA 1
ATOM 678 C C . GLY A 1 93 ? -3.052 18.973 25.784 1.00 64.31 93 GLY A C 1
ATOM 679 O O . GLY A 1 93 ? -2.968 20.179 25.964 1.00 64.31 93 GLY A O 1
ATOM 680 N N . TRP A 1 94 ? -3.115 18.435 24.564 1.00 65.81 94 TRP A N 1
ATOM 681 C CA . TRP A 1 94 ? -3.141 19.166 23.299 1.00 65.81 94 TRP A CA 1
ATOM 682 C C . TRP A 1 94 ? -4.439 18.947 22.504 1.00 65.81 94 TRP A C 1
ATOM 684 O O . TRP A 1 94 ? -4.566 19.477 21.403 1.00 65.81 94 TRP A O 1
ATOM 694 N N . ALA A 1 95 ? -5.399 18.162 23.016 1.00 56.50 95 ALA A N 1
ATOM 695 C CA . ALA A 1 95 ? -6.686 18.017 22.339 1.00 56.50 95 ALA A CA 1
ATOM 696 C C . ALA A 1 95 ? -7.433 19.361 22.357 1.00 56.50 95 ALA A C 1
ATOM 698 O O . ALA A 1 95 ? -7.624 19.907 23.445 1.00 56.50 95 ALA A O 1
ATOM 699 N N . PRO A 1 96 ? -7.869 19.895 21.199 1.00 54.16 96 PRO A N 1
ATOM 700 C CA . PRO A 1 96 ? -8.770 21.029 21.196 1.00 54.16 96 PRO A CA 1
ATOM 701 C C . PRO A 1 96 ? -10.041 20.625 21.944 1.00 54.16 96 PRO A C 1
ATOM 703 O O . PRO A 1 96 ? -10.547 19.509 21.777 1.00 54.16 96 PRO A O 1
ATOM 706 N N . GLU A 1 97 ? -10.520 21.519 22.809 1.00 53.75 97 GLU A N 1
ATOM 707 C CA . GLU A 1 97 ? -11.815 21.375 23.466 1.00 53.75 97 GLU A CA 1
ATOM 708 C C . GLU A 1 97 ? -12.864 21.050 22.404 1.00 53.75 97 GLU A C 1
ATOM 710 O O . GLU A 1 97 ? -12.920 21.691 21.352 1.00 53.75 97 GLU A O 1
ATOM 715 N N . ALA A 1 98 ? -13.670 20.017 22.658 1.00 54.22 98 ALA A N 1
ATOM 716 C CA . ALA A 1 98 ? -14.810 19.733 21.809 1.00 54.22 98 ALA A CA 1
ATOM 717 C C . ALA A 1 98 ? -15.651 21.009 21.753 1.00 54.22 98 ALA A C 1
ATOM 719 O O . ALA A 1 98 ? -16.180 21.438 22.778 1.00 54.22 98 ALA A O 1
ATOM 720 N N . VAL A 1 99 ? -15.746 21.628 20.573 1.00 50.25 99 VAL A N 1
ATOM 721 C CA . VAL A 1 99 ? -16.675 22.733 20.359 1.00 50.25 99 VAL A CA 1
ATOM 722 C C . VAL A 1 99 ? -18.060 22.143 20.583 1.00 50.25 99 VAL A C 1
ATOM 724 O O . VAL A 1 99 ? -18.580 21.406 19.745 1.00 50.25 99 VAL A O 1
ATOM 727 N N . ALA A 1 100 ? -18.616 22.392 21.767 1.00 44.56 100 ALA A N 1
ATOM 728 C CA . ALA A 1 100 ? -19.999 22.094 22.066 1.00 44.56 100 ALA A CA 1
ATOM 729 C C . ALA A 1 100 ? -20.830 22.855 21.032 1.00 44.56 100 ALA A C 1
ATOM 731 O O . ALA A 1 100 ? -20.767 24.083 20.964 1.00 44.56 100 ALA A O 1
ATOM 732 N N . GLY A 1 101 ? -21.530 22.110 20.175 1.00 41.66 101 GLY A N 1
ATOM 733 C CA . GLY A 1 101 ? -22.419 22.676 19.173 1.00 41.66 101 GLY A CA 1
ATOM 734 C C . GLY A 1 101 ? -23.375 23.659 19.838 1.00 41.66 101 GLY A C 1
ATOM 735 O O . GLY A 1 101 ? -24.105 23.294 20.759 1.00 41.66 101 GLY A O 1
ATOM 736 N N . GLY A 1 102 ? -23.309 24.913 19.396 1.00 43.00 102 GLY A N 1
ATOM 737 C CA . GLY A 1 102 ? -24.261 25.945 19.766 1.00 43.00 102 GLY A CA 1
ATOM 738 C C . GLY A 1 102 ? -25.643 25.610 19.211 1.00 43.00 102 GLY A C 1
ATOM 739 O O . GLY A 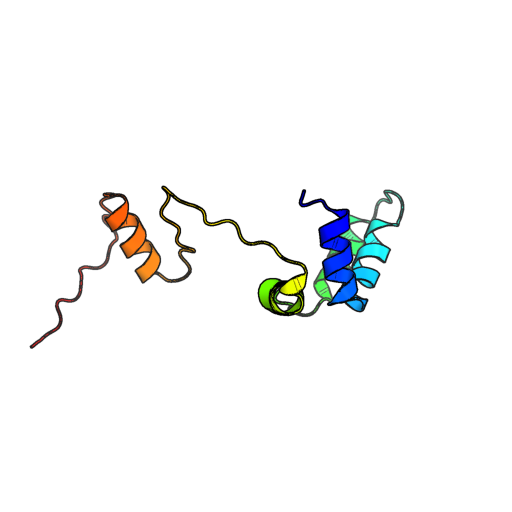1 102 ? -25.757 25.263 18.039 1.00 43.00 102 GLY A O 1
ATOM 740 N N . THR A 1 103 ? -26.614 25.679 20.125 1.00 45.06 103 THR A N 1
ATOM 741 C CA . THR A 1 103 ? -28.071 25.897 19.993 1.00 45.06 103 THR A CA 1
ATOM 742 C C . THR A 1 103 ? -28.705 25.827 18.609 1.00 45.06 103 THR A C 1
ATOM 744 O O . THR A 1 103 ? -28.365 26.685 17.764 1.00 45.06 103 THR A O 1
#

Solvent-accessible surface area (backbone atoms only — not comparable to full-atom values): 6813 Å² total; per-residue (Å²): 130,96,47,70,67,59,53,50,53,49,38,40,76,56,40,45,71,61,41,54,60,50,46,66,60,66,73,50,72,99,46,98,53,52,70,56,54,52,51,56,47,62,75,68,57,75,94,75,58,59,62,62,54,37,51,66,68,42,57,90,82,58,86,87,80,88,82,74,98,66,88,86,80,88,54,86,45,73,69,51,41,55,52,50,33,58,74,70,69,50,86,60,97,76,64,76,75,79,77,75,81,78,130